Protein AF-A0ABD2TUB2-F1 (afdb_monomer_lite)

pLDDT: mean 91.38, std 6.54, range [61.91, 98.0]

Radius of gyration: 16.31 Å; chains: 1; bounding box: 41×23×41 Å

Sequence (99 aa):
KYSGGLPLALVTLGSHLQGRSVEEWRYEFKKLRAIPHCDIQKILKISFDGLDCDTQSVFLDIACAFHGFFEDEVIKTLNACGFYSESAISTLVQRNLLQ

Foldseek 3Di:
DLCLPPVVLVVVVCVVCPPHDPVVVVVVVVVCVVPPDPVVVVVVVVLLVPDDPLLNVLLCCCVPPVPPHDLVVSCVVVVVVVGPNVVSVVSCVVSVVDD

Organism: NCBI:txid62892

InterPro domains:
  IPR027417 P-loop containing nucleoside triphosphate hydrolase [SSF52540] (1-62)
  IPR042197 Apoptotic protease-activating factors, helical domain [G3DSA:1.10.8.430] (1-52)
  IPR044974 Disease resistance protein, plants [PTHR11017] (1-98)
  IPR058192 Disease resistance protein Roq1-like, winged-helix domain [PF23282] (55-98)

Secondary structure (DSSP, 8-state):
-TTTT-HHHHHHHHHHHTT--HHHHHHHHHHHHHS--HHH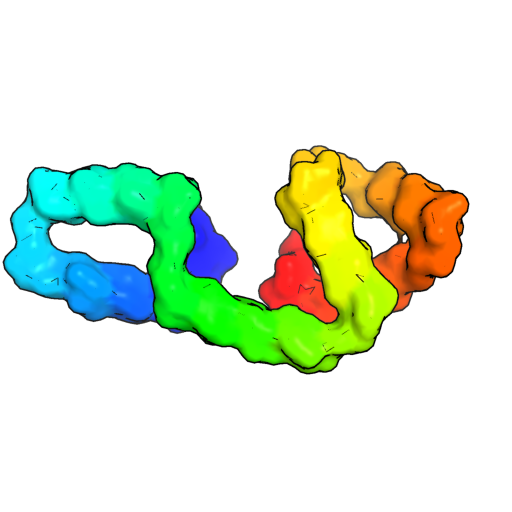HHHHHHHHHTS-HHHHHHHHHHHHT-TT--HHHHHHHHHHTT--HHHHHHHHHHTTS--

Structure (mmCIF, N/CA/C/O backbone):
data_AF-A0ABD2TUB2-F1
#
_entry.id   AF-A0ABD2TUB2-F1
#
loop_
_atom_site.group_PDB
_atom_site.id
_atom_site.type_symbol
_atom_site.label_atom_id
_atom_site.label_alt_id
_atom_site.label_comp_id
_atom_site.label_asym_id
_atom_site.label_entity_id
_atom_site.label_seq_id
_atom_site.pdbx_PDB_ins_code
_atom_site.Cartn_x
_atom_site.Cartn_y
_atom_site.Cartn_z
_atom_site.occupancy
_atom_site.B_iso_or_equiv
_atom_site.auth_seq_id
_atom_site.auth_comp_id
_atom_site.auth_asym_id
_atom_site.auth_atom_id
_atom_site.pdbx_PDB_model_num
ATOM 1 N N . LYS A 1 1 ? -10.296 12.342 6.802 1.00 61.91 1 LYS A N 1
ATOM 2 C CA . LYS A 1 1 ? -8.880 11.972 6.539 1.00 61.91 1 LYS A CA 1
ATOM 3 C C . LYS A 1 1 ? -8.629 10.472 6.682 1.00 61.91 1 LYS A C 1
ATOM 5 O O . LYS A 1 1 ? -8.182 9.903 5.709 1.00 61.91 1 LYS A O 1
ATOM 10 N N . TYR A 1 2 ? -8.942 9.822 7.814 1.00 72.81 2 TYR A N 1
ATOM 11 C CA . TYR A 1 2 ? -8.610 8.395 8.015 1.00 72.81 2 TYR A CA 1
ATOM 12 C C . TYR A 1 2 ? -9.176 7.439 6.948 1.00 72.81 2 TYR A C 1
ATOM 14 O O . TYR A 1 2 ? -8.472 6.547 6.506 1.00 72.81 2 TYR A O 1
ATOM 22 N N . SER A 1 3 ? -10.415 7.641 6.491 1.00 73.12 3 SER A N 1
ATOM 23 C CA . SER A 1 3 ? -11.023 6.784 5.466 1.00 73.12 3 SER A CA 1
ATOM 24 C C . SER A 1 3 ? -10.457 6.981 4.055 1.00 73.12 3 SER A C 1
ATOM 26 O O . SER A 1 3 ? -10.907 6.291 3.154 1.00 73.12 3 SER A O 1
ATOM 28 N N . GLY A 1 4 ? -9.538 7.928 3.819 1.00 73.19 4 GLY A N 1
ATOM 29 C CA . GLY A 1 4 ? -8.922 8.128 2.497 1.00 73.19 4 GLY A CA 1
ATOM 30 C C . GLY A 1 4 ? -9.904 8.410 1.349 1.00 73.19 4 GLY A C 1
ATOM 31 O O . GLY A 1 4 ? -9.551 8.236 0.196 1.00 73.19 4 GLY A O 1
ATOM 32 N N . GLY A 1 5 ? -11.152 8.795 1.649 1.00 76.12 5 GLY A N 1
ATOM 33 C CA . GLY A 1 5 ? -12.210 8.935 0.641 1.00 76.12 5 GLY A CA 1
ATOM 34 C C . GLY A 1 5 ? -12.926 7.631 0.267 1.00 76.12 5 GLY A C 1
ATOM 35 O O . GLY A 1 5 ? -13.844 7.678 -0.540 1.00 76.12 5 GLY A O 1
ATOM 36 N N . LEU A 1 6 ? -12.583 6.493 0.883 1.00 81.25 6 LEU A N 1
ATOM 37 C CA . LEU A 1 6 ? -13.234 5.197 0.675 1.00 81.25 6 LEU A CA 1
ATOM 38 C C . LEU A 1 6 ? -14.568 5.132 1.442 1.00 81.25 6 LEU A C 1
ATOM 40 O O . LEU A 1 6 ? -14.556 5.062 2.679 1.00 81.25 6 LEU A O 1
ATOM 44 N N . PRO A 1 7 ? -15.729 5.098 0.756 1.00 84.56 7 PRO A N 1
ATOM 45 C CA . PRO A 1 7 ? -17.030 5.073 1.428 1.00 84.56 7 PRO A CA 1
ATOM 46 C C . PRO A 1 7 ? -17.204 3.836 2.313 1.00 84.56 7 PRO A C 1
ATOM 48 O O . PRO A 1 7 ? -17.726 3.928 3.420 1.00 84.56 7 PRO A O 1
ATOM 51 N N . LEU A 1 8 ? -16.693 2.685 1.869 1.00 84.62 8 LEU A N 1
ATOM 52 C CA . LEU A 1 8 ? -16.788 1.437 2.620 1.00 84.62 8 LEU A CA 1
ATOM 53 C C . LEU A 1 8 ? -15.984 1.485 3.929 1.00 84.62 8 LEU A C 1
ATOM 55 O O . LEU A 1 8 ? -16.467 1.026 4.959 1.00 84.62 8 LEU A O 1
ATOM 59 N N . ALA A 1 9 ? -14.812 2.130 3.931 1.00 85.25 9 ALA A N 1
ATOM 60 C CA . ALA A 1 9 ? -14.051 2.358 5.159 1.00 85.25 9 ALA A CA 1
ATOM 61 C C . ALA A 1 9 ? -14.828 3.239 6.152 1.00 85.25 9 ALA A C 1
ATOM 63 O O . ALA A 1 9 ? -14.775 3.004 7.357 1.00 85.25 9 ALA A O 1
ATOM 64 N N . LEU A 1 10 ? -15.577 4.233 5.660 1.00 88.44 10 LEU A N 1
ATOM 65 C CA . LEU A 1 10 ? -16.414 5.086 6.504 1.00 88.44 10 LEU A CA 1
ATOM 66 C C . LEU A 1 10 ? -17.577 4.307 7.136 1.00 88.44 10 LEU A C 1
ATOM 68 O O . LEU A 1 10 ? -17.814 4.457 8.333 1.00 88.44 10 LEU A O 1
ATOM 72 N N . VAL A 1 11 ? -18.265 3.463 6.360 1.00 90.12 11 VAL A N 1
ATOM 73 C CA . VAL A 1 11 ? -19.370 2.626 6.861 1.00 90.12 11 VAL A CA 1
ATOM 74 C C . VAL A 1 11 ? -18.875 1.669 7.944 1.00 90.12 11 VAL A C 1
ATOM 76 O O . VAL A 1 11 ? -19.445 1.646 9.032 1.00 90.12 11 VAL A O 1
ATOM 79 N N . THR A 1 12 ? -17.771 0.954 7.700 1.00 88.88 12 THR A N 1
ATOM 80 C CA . THR A 1 12 ? -17.196 0.014 8.676 1.00 88.88 12 THR A CA 1
ATOM 81 C C . THR A 1 12 ? -16.836 0.704 9.995 1.00 88.88 12 THR A C 1
ATOM 83 O O . THR A 1 12 ? -17.128 0.181 11.069 1.00 88.88 12 THR A O 1
ATOM 86 N N . LEU A 1 13 ? -16.257 1.910 9.940 1.00 88.88 13 LEU A N 1
ATOM 87 C CA . LEU A 1 13 ? -15.957 2.692 11.146 1.00 88.88 13 LEU A CA 1
ATOM 88 C C . LEU A 1 13 ? -17.217 3.184 11.857 1.00 88.88 13 LEU A C 1
ATOM 90 O O . LEU A 1 13 ? -17.266 3.154 13.084 1.00 88.88 13 LEU A O 1
ATOM 94 N N . GLY A 1 14 ? -18.223 3.630 11.101 1.00 89.75 14 GLY A N 1
ATOM 95 C CA . GLY A 1 14 ? -19.505 4.061 11.652 1.00 89.75 14 GLY A CA 1
ATOM 96 C C . GLY A 1 14 ? -20.182 2.944 12.443 1.00 89.75 14 GLY A C 1
ATOM 97 O O . GLY A 1 14 ? -20.612 3.171 13.571 1.00 89.75 14 GLY A O 1
ATOM 98 N N . SER A 1 15 ? -20.194 1.727 11.895 1.00 91.12 15 SER A N 1
ATOM 99 C CA . SER A 1 15 ? -20.706 0.539 12.585 1.00 91.12 15 SER A CA 1
ATOM 100 C C . SER A 1 15 ? -19.879 0.174 13.823 1.00 91.12 15 SER A C 1
ATOM 102 O O . SER A 1 15 ? -20.455 -0.080 14.875 1.00 91.12 15 SER A O 1
ATOM 104 N N . HIS A 1 16 ? -18.541 0.202 13.744 1.00 89.06 16 HIS A N 1
ATOM 105 C CA . HIS A 1 16 ? -17.654 -0.123 14.880 1.00 89.06 16 HIS A CA 1
ATOM 106 C C . HIS A 1 16 ? -17.817 0.830 16.078 1.00 89.06 16 HIS A C 1
ATOM 108 O O . HIS A 1 16 ? -17.642 0.441 17.239 1.00 89.06 16 HIS A O 1
ATOM 114 N N . LEU A 1 17 ? -18.142 2.093 15.799 1.00 90.62 17 LEU A N 1
ATOM 115 C CA . LEU A 1 17 ? -18.259 3.156 16.798 1.00 90.62 17 LEU A CA 1
ATOM 116 C C . LEU A 1 17 ? -19.703 3.417 17.261 1.00 90.62 17 LEU A C 1
ATOM 118 O O . LEU A 1 17 ? -19.924 4.241 18.154 1.00 90.62 17 LEU A O 1
ATOM 122 N N . GLN A 1 18 ? -20.691 2.732 16.681 1.00 93.75 18 GLN A N 1
ATOM 123 C CA . GLN A 1 18 ? -22.101 2.939 16.999 1.00 93.75 18 GLN A CA 1
ATOM 124 C C . GLN A 1 18 ? -22.393 2.658 18.482 1.00 93.75 18 GLN A C 1
ATOM 126 O O . GLN A 1 18 ? -21.961 1.653 19.039 1.00 93.75 18 GLN A O 1
ATOM 131 N N . GLY A 1 19 ? -23.141 3.560 19.128 1.00 94.06 19 GLY A N 1
ATOM 132 C CA . GLY A 1 19 ? -23.568 3.414 20.526 1.00 94.06 19 GLY A CA 1
ATOM 133 C C . GLY A 1 19 ? -22.506 3.750 21.580 1.00 94.06 19 GLY A C 1
ATOM 134 O O . GLY A 1 19 ? -22.809 3.691 22.767 1.00 94.06 19 GLY A O 1
ATOM 135 N N . ARG A 1 20 ? -21.289 4.129 21.170 1.00 93.81 20 ARG A N 1
ATOM 136 C CA . ARG A 1 20 ? -20.206 4.542 22.076 1.00 93.81 20 ARG A CA 1
ATOM 137 C C . ARG A 1 20 ? -20.257 6.041 22.392 1.00 93.81 20 ARG A C 1
ATOM 139 O O . ARG A 1 20 ? -20.703 6.840 21.569 1.00 93.81 20 ARG A O 1
ATOM 146 N N . SER A 1 21 ? -19.742 6.421 23.558 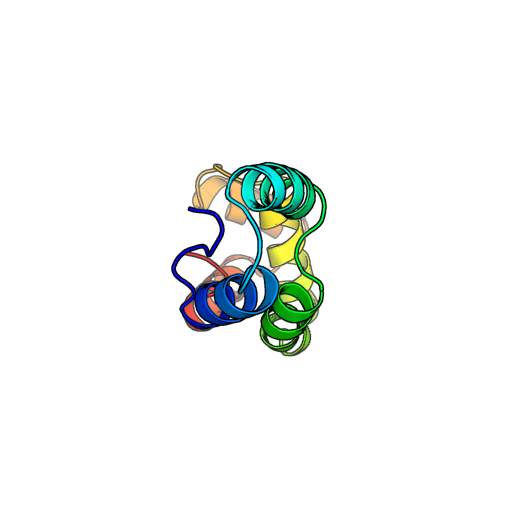1.00 96.31 21 SER A N 1
ATOM 147 C CA . SER A 1 21 ? -19.569 7.813 23.998 1.00 96.31 21 SER A CA 1
ATOM 148 C C . SER A 1 21 ? -18.475 8.557 23.219 1.00 96.31 21 SER A C 1
ATOM 150 O O . SER A 1 21 ? -17.596 7.956 22.600 1.00 96.31 21 SER A O 1
ATOM 152 N N . VAL A 1 22 ? -18.483 9.892 23.281 1.00 94.69 22 VAL A N 1
ATOM 153 C CA . VAL A 1 22 ? -17.478 10.740 22.609 1.00 94.69 22 VAL A CA 1
ATOM 154 C C . VAL A 1 22 ? -16.062 10.456 23.124 1.00 94.69 22 VAL A C 1
ATOM 156 O O . VAL A 1 22 ? -15.094 10.473 22.358 1.00 94.69 22 VAL A O 1
ATOM 159 N N . GLU A 1 23 ? -15.924 10.165 24.414 1.00 96.12 23 GLU A N 1
ATOM 160 C CA . GLU A 1 23 ? -14.669 9.776 25.047 1.00 96.12 23 GLU A CA 1
ATOM 161 C C . GLU A 1 23 ? -14.153 8.456 24.461 1.00 96.12 23 GLU A C 1
ATOM 163 O O . GLU A 1 23 ? -13.009 8.392 24.007 1.00 96.12 23 GLU A O 1
ATOM 168 N N . GLU A 1 24 ? -15.005 7.433 24.372 1.00 95.38 24 GLU A N 1
ATOM 169 C CA . GLU A 1 24 ? -14.668 6.138 23.764 1.00 95.38 24 GLU A CA 1
ATOM 170 C C . GLU A 1 24 ? -14.271 6.271 22.294 1.00 95.38 24 GLU A C 1
ATOM 172 O O . GLU A 1 24 ? -13.289 5.661 21.866 1.00 95.38 24 GLU A O 1
ATOM 177 N N . TRP A 1 25 ? -14.954 7.132 21.534 1.00 93.94 25 TRP A N 1
ATOM 178 C CA . TRP A 1 25 ? -14.574 7.438 20.153 1.00 93.94 25 TRP A CA 1
ATOM 179 C C . TRP A 1 25 ? -13.142 7.962 20.058 1.00 93.94 25 TRP A C 1
ATOM 181 O O . TRP A 1 25 ? -12.396 7.560 19.165 1.00 93.94 25 TRP A O 1
ATOM 191 N N . ARG A 1 26 ? -12.717 8.838 20.978 1.00 92.00 26 ARG A N 1
ATOM 192 C CA . ARG A 1 26 ? -11.344 9.370 20.982 1.00 92.00 26 ARG A CA 1
ATOM 193 C C . ARG A 1 26 ? -10.309 8.277 21.245 1.00 92.00 26 ARG A C 1
ATOM 195 O O . ARG A 1 26 ? -9.250 8.300 20.613 1.00 92.00 26 ARG A O 1
ATOM 202 N N . TYR A 1 27 ? -10.586 7.340 22.151 1.00 92.75 27 TYR A N 1
ATOM 203 C CA . TYR A 1 27 ? -9.678 6.224 22.439 1.00 92.75 27 TYR A CA 1
ATOM 204 C C . TYR A 1 27 ? -9.596 5.241 21.266 1.00 92.75 27 TYR A C 1
ATOM 206 O O . TYR A 1 27 ? -8.493 4.910 20.823 1.00 92.75 27 TYR A O 1
ATOM 214 N N . GLU A 1 28 ? -10.739 4.848 20.701 1.00 91.88 28 GLU A N 1
ATOM 215 C CA . GLU A 1 28 ? -10.794 3.975 19.523 1.00 91.88 28 GLU A CA 1
ATOM 216 C C . GLU A 1 28 ? -10.102 4.615 18.320 1.00 91.88 28 GLU A C 1
ATOM 218 O O . GLU A 1 28 ? -9.310 3.971 17.639 1.00 91.88 28 GLU A O 1
ATOM 223 N N . PHE A 1 29 ? -10.307 5.911 18.085 1.00 89.12 29 PHE A N 1
ATOM 224 C CA . PHE A 1 29 ? -9.671 6.598 16.967 1.00 89.12 29 PHE A CA 1
ATOM 225 C C . PHE A 1 29 ? -8.145 6.696 17.118 1.00 89.12 29 PHE A C 1
ATOM 227 O O . PHE A 1 29 ? -7.419 6.576 16.129 1.00 89.12 29 PHE A O 1
ATOM 234 N N . LYS A 1 30 ? -7.627 6.865 18.345 1.00 90.62 30 LYS A N 1
ATOM 235 C CA . LYS A 1 30 ? -6.179 6.773 18.613 1.00 90.62 30 LYS A CA 1
ATOM 236 C C . LYS A 1 30 ? -5.642 5.380 18.289 1.00 90.62 30 LYS A C 1
ATOM 238 O O . LYS A 1 30 ? -4.600 5.279 17.647 1.00 90.62 30 LYS A O 1
ATOM 243 N N . LYS A 1 31 ? -6.366 4.327 18.680 1.00 90.75 31 LYS A N 1
ATOM 244 C CA . LYS A 1 31 ? -6.006 2.941 18.357 1.00 90.75 31 LYS A CA 1
ATOM 245 C C . LYS A 1 31 ? -6.015 2.701 16.849 1.00 90.75 31 LYS A C 1
ATOM 247 O O . LYS A 1 31 ? -5.031 2.198 16.328 1.00 90.75 31 LYS A O 1
ATOM 252 N N . LEU A 1 32 ? -7.062 3.136 16.149 1.00 88.94 32 LEU A N 1
ATOM 253 C CA . LEU A 1 32 ? -7.221 2.977 14.700 1.00 88.94 32 LEU A CA 1
ATOM 254 C C . LEU A 1 32 ? -6.097 3.630 13.890 1.00 88.94 32 LEU A C 1
ATOM 256 O O . LEU A 1 32 ? -5.713 3.110 12.844 1.00 88.94 32 LEU A O 1
ATOM 260 N N . ARG A 1 33 ? -5.559 4.761 14.364 1.00 84.44 33 ARG A N 1
ATOM 261 C CA . ARG A 1 33 ? -4.398 5.419 13.743 1.00 84.44 33 ARG A CA 1
ATOM 262 C C . ARG A 1 33 ? -3.113 4.601 13.845 1.00 84.44 33 ARG A C 1
ATOM 264 O O . ARG A 1 33 ? -2.290 4.702 12.946 1.00 84.44 33 ARG A O 1
ATOM 271 N N . ALA A 1 34 ? -2.935 3.848 14.926 1.00 87.00 34 ALA A N 1
ATOM 272 C CA . ALA A 1 34 ? -1.762 3.000 15.122 1.00 87.00 34 ALA A CA 1
ATOM 273 C C . ALA A 1 34 ? -1.950 1.605 14.507 1.00 87.00 34 ALA A C 1
ATOM 275 O O . ALA A 1 34 ? -1.017 1.036 13.955 1.00 87.00 34 ALA A O 1
ATOM 276 N N . ILE A 1 35 ? -3.160 1.056 14.612 1.00 86.69 35 ILE A N 1
ATOM 277 C CA . ILE A 1 35 ? -3.519 -0.295 14.192 1.00 86.69 35 ILE A CA 1
ATOM 278 C C . ILE A 1 35 ? -4.785 -0.184 13.346 1.00 86.69 35 ILE A C 1
ATOM 280 O O . ILE A 1 35 ? -5.870 0.026 13.902 1.00 86.69 35 ILE A O 1
ATOM 284 N N . PRO A 1 36 ? -4.677 -0.305 12.013 1.00 82.69 36 PRO A N 1
ATOM 285 C CA . PRO A 1 36 ? -5.839 -0.172 11.157 1.00 82.69 36 PRO A CA 1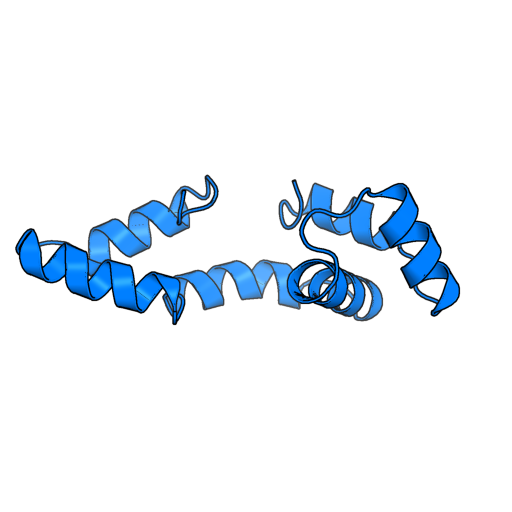
ATOM 286 C C . PRO A 1 36 ? -6.895 -1.247 11.432 1.00 82.69 36 PRO A C 1
ATOM 288 O O . PRO A 1 36 ? -6.573 -2.375 11.806 1.00 82.69 36 PRO A O 1
ATOM 291 N N . HIS A 1 37 ? -8.171 -0.900 11.249 1.00 87.56 37 HIS A N 1
ATOM 292 C CA . HIS A 1 37 ? -9.274 -1.835 11.483 1.00 87.56 37 HIS A CA 1
ATOM 293 C C . HIS A 1 37 ? -9.134 -3.072 10.586 1.00 87.56 37 HIS A C 1
ATOM 295 O O . HIS A 1 37 ? -9.000 -2.938 9.368 1.00 87.56 37 HIS A O 1
ATOM 301 N N . CYS A 1 38 ? -9.221 -4.271 11.166 1.00 87.81 38 CYS A N 1
ATOM 302 C CA . CYS A 1 38 ? -8.947 -5.517 10.449 1.00 87.81 38 CYS A CA 1
ATOM 303 C C . CYS A 1 38 ? -9.864 -5.713 9.236 1.00 87.81 38 CYS A C 1
ATOM 305 O O . CYS A 1 38 ? -9.389 -6.114 8.181 1.00 87.81 38 CYS A O 1
ATOM 307 N N . A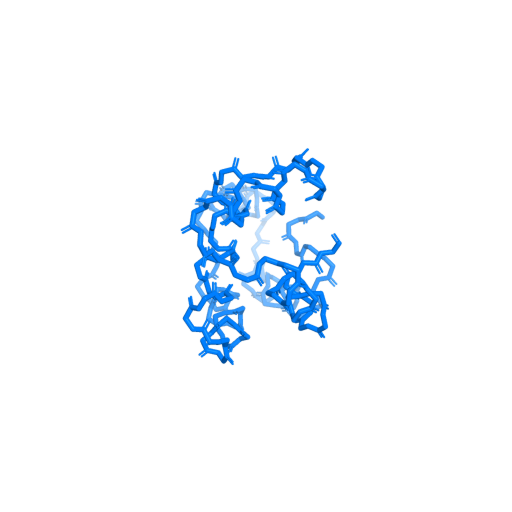SP A 1 39 ? -11.150 -5.374 9.336 1.00 87.06 39 ASP A N 1
ATOM 308 C CA . ASP A 1 39 ? -12.063 -5.529 8.198 1.00 87.06 39 ASP A CA 1
ATOM 309 C C . ASP A 1 39 ? -11.784 -4.524 7.078 1.00 87.06 39 ASP A C 1
ATOM 311 O O . ASP A 1 39 ? -11.902 -4.869 5.907 1.00 87.06 39 ASP A O 1
ATOM 315 N N . ILE A 1 40 ? -11.313 -3.318 7.413 1.00 85.06 40 ILE A N 1
ATOM 316 C CA . ILE A 1 40 ? -10.880 -2.340 6.406 1.00 85.06 40 ILE A CA 1
ATOM 317 C C . ILE A 1 40 ? -9.612 -2.847 5.717 1.00 85.06 40 ILE A C 1
ATOM 319 O O . ILE A 1 40 ? -9.528 -2.807 4.493 1.00 85.06 40 ILE A O 1
ATOM 323 N N . GLN A 1 41 ? -8.659 -3.392 6.481 1.00 86.44 41 GLN A N 1
ATOM 324 C CA . GLN A 1 41 ? -7.469 -4.019 5.907 1.00 86.44 41 GLN A CA 1
ATOM 325 C C . GLN A 1 41 ? -7.816 -5.208 5.014 1.00 86.44 41 GLN A C 1
ATOM 327 O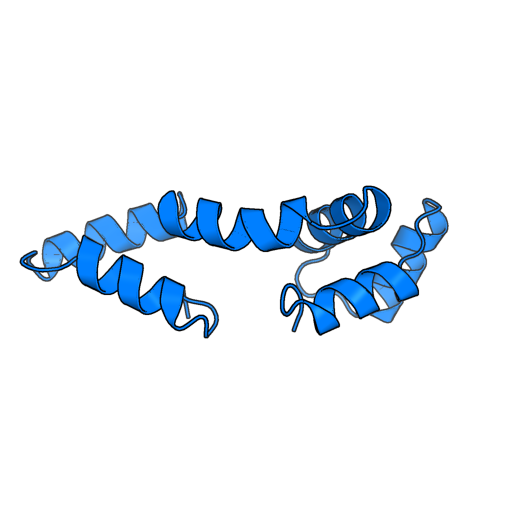 O . GLN A 1 41 ? -7.262 -5.307 3.928 1.00 86.44 41 GLN A O 1
ATOM 332 N N . LYS A 1 42 ? -8.739 -6.087 5.423 1.00 88.38 42 LYS A N 1
ATOM 333 C CA . LYS A 1 42 ? -9.183 -7.227 4.603 1.00 88.38 42 LYS A CA 1
ATOM 334 C C . LYS A 1 42 ? -9.771 -6.765 3.274 1.00 88.38 42 LYS A C 1
ATOM 336 O O . LYS A 1 42 ? -9.443 -7.333 2.243 1.00 88.38 42 LYS A O 1
ATOM 341 N N . ILE A 1 43 ? -10.609 -5.729 3.299 1.00 84.12 43 ILE A N 1
ATOM 342 C CA . ILE A 1 43 ? -11.213 -5.163 2.090 1.00 84.12 43 ILE A CA 1
ATOM 343 C C . ILE A 1 43 ? -10.134 -4.621 1.148 1.00 84.12 43 ILE A C 1
ATOM 345 O O . ILE A 1 43 ? -10.131 -4.960 -0.030 1.00 84.12 43 ILE A O 1
ATOM 349 N N . LEU A 1 44 ? -9.194 -3.820 1.660 1.00 84.50 44 LEU A N 1
ATOM 350 C CA . LEU A 1 44 ? -8.094 -3.277 0.853 1.00 84.50 44 LEU A CA 1
ATOM 351 C C . LEU A 1 44 ? -7.168 -4.379 0.328 1.00 84.50 44 LEU A C 1
ATOM 353 O O . LEU A 1 44 ? -6.691 -4.311 -0.804 1.00 84.50 44 LEU A O 1
ATOM 357 N N . LYS A 1 45 ? -6.958 -5.423 1.134 1.00 90.75 45 LYS A N 1
ATOM 358 C CA . LYS A 1 45 ? -6.129 -6.567 0.780 1.00 90.75 45 LYS A CA 1
ATOM 359 C C . LYS A 1 45 ? -6.668 -7.325 -0.433 1.00 90.75 45 LYS A C 1
ATOM 361 O O . LYS A 1 45 ? -5.862 -7.794 -1.217 1.00 90.75 45 LYS A O 1
ATOM 366 N N . ILE A 1 46 ? -7.983 -7.376 -0.660 1.00 90.44 46 ILE A N 1
ATOM 367 C CA . ILE A 1 46 ? -8.547 -8.013 -1.867 1.00 90.44 46 ILE A CA 1
ATOM 368 C C . ILE A 1 46 ? -8.011 -7.350 -3.145 1.00 90.44 46 ILE A C 1
ATOM 370 O O . ILE A 1 46 ? -7.618 -8.041 -4.083 1.00 90.44 46 ILE A O 1
ATOM 374 N N . SER A 1 47 ? -7.957 -6.015 -3.180 1.00 89.31 47 SER A N 1
ATOM 375 C CA . SER A 1 47 ? -7.426 -5.279 -4.334 1.00 89.31 47 SER A CA 1
ATOM 376 C C . SER A 1 47 ? -5.925 -5.509 -4.528 1.00 89.31 47 SER A C 1
ATOM 378 O O . SER A 1 47 ? -5.470 -5.606 -5.670 1.00 89.31 47 SER A O 1
ATOM 380 N N . PHE A 1 48 ? -5.178 -5.613 -3.423 1.00 94.06 48 PHE A N 1
ATOM 381 C CA . PHE A 1 48 ? -3.738 -5.878 -3.412 1.00 94.06 48 PHE A CA 1
ATOM 382 C C . PHE A 1 48 ? -3.398 -7.318 -3.829 1.00 94.06 48 PHE A C 1
ATOM 384 O O . PHE A 1 48 ? -2.541 -7.529 -4.681 1.00 94.06 48 PHE A O 1
ATOM 391 N N . ASP A 1 49 ? -4.099 -8.313 -3.287 1.00 95.62 49 ASP A N 1
ATOM 392 C CA . ASP A 1 49 ? -3.877 -9.735 -3.576 1.00 95.62 49 ASP A CA 1
ATOM 393 C C . ASP A 1 49 ? -4.165 -10.072 -5.050 1.00 95.62 49 ASP A C 1
ATOM 395 O O . ASP A 1 49 ? -3.654 -11.057 -5.572 1.00 95.62 49 ASP A O 1
ATOM 399 N N . GLY A 1 50 ? -4.958 -9.250 -5.746 1.00 94.94 50 GLY A N 1
ATOM 400 C CA . GLY A 1 50 ? -5.199 -9.399 -7.181 1.00 94.94 50 GLY A CA 1
ATOM 401 C C . GLY A 1 50 ? -4.108 -8.814 -8.087 1.00 94.94 50 GLY A C 1
ATOM 402 O O . GLY A 1 50 ? -4.309 -8.802 -9.305 1.00 94.94 50 GLY A O 1
ATOM 403 N N . LEU A 1 51 ? -3.065 -8.187 -7.539 1.00 96.94 51 LEU A N 1
ATOM 404 C CA . LEU A 1 51 ? -1.932 -7.634 -8.292 1.00 96.94 51 LEU A CA 1
ATOM 405 C C . LEU A 1 51 ? -0.905 -8.734 -8.600 1.00 96.94 51 LEU A C 1
ATOM 407 O O . LEU A 1 51 ? -0.820 -9.726 -7.879 1.00 96.94 51 LEU A O 1
ATOM 411 N N . ASP A 1 52 ? -0.106 -8.551 -9.648 1.00 97.31 52 ASP A N 1
ATOM 412 C CA . ASP A 1 52 ? 1.071 -9.388 -9.881 1.00 97.31 52 ASP A CA 1
ATOM 413 C C . ASP A 1 52 ? 2.208 -9.042 -8.898 1.00 97.31 52 ASP A C 1
ATOM 415 O O . ASP A 1 52 ? 2.198 -7.987 -8.259 1.00 97.31 52 ASP A O 1
ATOM 419 N N . CYS A 1 53 ? 3.193 -9.936 -8.775 1.00 97.25 53 CYS A N 1
ATOM 420 C CA . CYS A 1 53 ? 4.272 -9.806 -7.794 1.00 97.25 53 CYS A CA 1
ATOM 421 C C . CYS A 1 53 ? 5.081 -8.505 -7.935 1.00 97.25 53 CYS A C 1
ATOM 423 O O . CYS A 1 53 ? 5.460 -7.932 -6.916 1.00 97.25 53 CYS A O 1
ATOM 425 N N . ASP A 1 54 ? 5.335 -8.038 -9.164 1.00 97.50 54 ASP A N 1
ATOM 426 C CA . ASP A 1 54 ? 6.102 -6.810 -9.416 1.00 97.50 54 ASP A CA 1
ATOM 427 C C . ASP A 1 54 ? 5.320 -5.601 -8.890 1.00 97.50 54 ASP A C 1
ATOM 429 O O . ASP A 1 54 ? 5.803 -4.845 -8.045 1.00 97.50 54 ASP A O 1
ATOM 433 N N . THR A 1 55 ? 4.045 -5.503 -9.278 1.00 97.94 55 THR A N 1
ATOM 434 C CA . THR A 1 55 ? 3.159 -4.420 -8.840 1.00 97.94 55 THR A CA 1
ATOM 435 C C . THR A 1 55 ? 2.908 -4.435 -7.325 1.00 97.94 55 THR A C 1
ATOM 437 O O . THR A 1 55 ? 2.799 -3.372 -6.707 1.00 97.94 55 THR A O 1
ATOM 440 N N . GLN A 1 56 ? 2.842 -5.615 -6.694 1.00 98.00 56 GLN A N 1
ATOM 441 C CA . GLN A 1 56 ? 2.748 -5.736 -5.232 1.00 98.00 56 GLN A CA 1
ATOM 442 C C . GLN A 1 56 ? 3.979 -5.160 -4.531 1.00 98.00 56 GLN A C 1
ATOM 444 O O . GLN A 1 56 ? 3.829 -4.397 -3.575 1.00 98.00 56 GLN A O 1
ATOM 449 N N . SER A 1 57 ? 5.180 -5.499 -5.003 1.00 97.69 57 SER A N 1
ATOM 450 C CA . SER A 1 57 ? 6.431 -4.965 -4.460 1.00 97.69 57 SER A CA 1
ATOM 451 C C . SER A 1 57 ? 6.512 -3.451 -4.625 1.00 97.69 57 SER A C 1
ATOM 453 O O . SER A 1 57 ? 6.724 -2.751 -3.636 1.00 97.69 57 SER A O 1
ATOM 455 N N . VAL A 1 58 ? 6.218 -2.937 -5.824 1.00 97.69 58 VAL A N 1
ATOM 456 C CA . VAL A 1 58 ? 6.191 -1.491 -6.096 1.00 97.69 58 VAL A CA 1
ATOM 457 C C . VAL A 1 58 ? 5.220 -0.764 -5.163 1.00 97.69 58 VAL A C 1
ATOM 459 O O . VAL A 1 58 ? 5.571 0.263 -4.584 1.00 97.69 58 VAL A O 1
ATOM 462 N N . PHE A 1 59 ? 4.013 -1.298 -4.952 1.00 96.62 59 PHE A N 1
ATOM 463 C CA . PHE A 1 59 ? 3.051 -0.695 -4.025 1.00 96.62 59 PHE A CA 1
ATOM 464 C C . PHE A 1 59 ? 3.590 -0.607 -2.593 1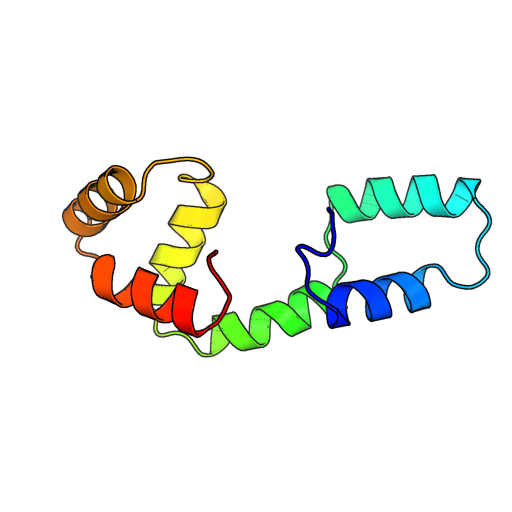.00 96.62 59 PHE A C 1
ATOM 466 O O . PHE A 1 59 ? 3.422 0.420 -1.931 1.00 96.62 59 PHE A O 1
ATOM 473 N N . LEU A 1 60 ? 4.233 -1.673 -2.109 1.00 96.06 60 LEU A N 1
ATOM 474 C CA . LEU A 1 60 ? 4.808 -1.708 -0.766 1.00 96.06 60 LEU A CA 1
ATOM 475 C C . LEU A 1 60 ? 5.971 -0.725 -0.626 1.00 96.06 60 LEU A C 1
ATOM 477 O O . LEU A 1 60 ? 6.009 0.013 0.357 1.00 96.06 60 LEU A O 1
ATOM 481 N N . ASP A 1 61 ? 6.867 -0.651 -1.610 1.00 96.75 61 ASP A N 1
ATOM 482 C CA . ASP A 1 61 ? 7.975 0.307 -1.595 1.00 96.75 61 ASP A CA 1
ATOM 483 C C . ASP A 1 61 ? 7.460 1.751 -1.597 1.00 96.75 61 ASP A C 1
ATOM 485 O O . ASP A 1 61 ? 7.921 2.581 -0.807 1.00 96.75 61 ASP A O 1
ATOM 489 N N . ILE A 1 62 ? 6.435 2.049 -2.402 1.00 95.56 62 ILE A N 1
ATOM 490 C CA . ILE A 1 62 ? 5.790 3.366 -2.400 1.00 95.56 62 ILE A CA 1
ATOM 491 C C . ILE A 1 62 ? 5.187 3.685 -1.028 1.00 95.56 62 ILE A C 1
ATOM 493 O O . ILE A 1 62 ? 5.423 4.764 -0.480 1.00 95.56 62 ILE A O 1
ATOM 497 N N . ALA A 1 63 ? 4.428 2.751 -0.452 1.00 92.62 63 ALA A N 1
ATOM 498 C CA . ALA A 1 63 ? 3.742 2.959 0.818 1.00 92.62 63 ALA A CA 1
ATOM 499 C C . ALA A 1 63 ? 4.707 3.080 2.011 1.00 92.62 63 ALA A C 1
ATOM 501 O O . ALA A 1 63 ? 4.433 3.836 2.946 1.00 92.62 63 ALA A O 1
ATOM 502 N N . CYS A 1 64 ? 5.818 2.338 1.997 1.00 93.81 64 CYS A N 1
ATOM 503 C CA . CYS A 1 64 ? 6.753 2.252 3.117 1.00 93.81 64 CYS A CA 1
ATOM 504 C C . CYS A 1 64 ? 7.920 3.241 3.028 1.00 93.81 64 CYS A C 1
ATOM 506 O O . CYS A 1 64 ? 8.351 3.739 4.068 1.00 93.81 64 CYS A O 1
ATOM 508 N N . ALA A 1 65 ? 8.440 3.511 1.829 1.00 94.31 65 ALA A N 1
ATOM 509 C CA . ALA A 1 65 ? 9.687 4.255 1.643 1.00 94.31 65 ALA A CA 1
ATOM 510 C C . ALA A 1 65 ? 9.512 5.554 0.846 1.00 94.31 65 ALA A C 1
ATOM 512 O O . ALA A 1 65 ? 10.189 6.535 1.150 1.00 94.31 65 ALA A O 1
ATOM 513 N N . PHE A 1 66 ? 8.592 5.592 -0.121 1.00 94.19 66 PHE A N 1
ATOM 514 C CA . PHE A 1 66 ? 8.450 6.735 -1.033 1.00 94.19 66 PHE A CA 1
ATOM 515 C C . PHE A 1 66 ? 7.193 7.584 -0.807 1.00 94.19 66 PHE A C 1
ATOM 517 O O . PHE A 1 66 ? 6.767 8.334 -1.687 1.00 94.19 66 PHE A O 1
ATOM 524 N N . HIS A 1 67 ? 6.599 7.531 0.386 1.00 89.69 67 HIS A N 1
ATOM 525 C CA . HIS A 1 67 ? 5.453 8.380 0.697 1.00 89.69 67 HIS A CA 1
ATOM 526 C C . HIS A 1 67 ? 5.824 9.873 0.614 1.00 89.69 67 HIS A C 1
ATOM 528 O O . HIS A 1 67 ? 6.632 10.366 1.401 1.00 89.69 67 HIS A O 1
ATOM 534 N N . GLY A 1 68 ? 5.197 10.598 -0.320 1.00 89.06 68 GLY A N 1
ATOM 535 C CA . GLY A 1 68 ? 5.410 12.035 -0.532 1.00 89.06 68 GLY A CA 1
ATOM 536 C C . GLY A 1 68 ? 6.540 12.398 -1.503 1.00 89.06 68 GLY A C 1
ATOM 537 O O . GLY A 1 68 ? 6.823 13.584 -1.655 1.00 89.06 68 GLY A O 1
ATOM 538 N N . PHE A 1 69 ? 7.170 11.416 -2.150 1.00 94.12 69 PHE A N 1
ATOM 539 C CA . PHE A 1 69 ? 8.164 11.646 -3.202 1.00 94.12 69 PHE A CA 1
ATOM 540 C C . PHE A 1 69 ? 7.502 11.936 -4.553 1.00 94.12 69 PHE A C 1
ATOM 542 O O . PHE A 1 69 ? 6.340 11.590 -4.775 1.00 94.12 69 PHE A O 1
ATOM 549 N N . PHE A 1 70 ? 8.251 12.567 -5.461 1.00 95.00 70 PHE A N 1
ATOM 550 C CA . PHE A 1 70 ? 7.788 12.807 -6.826 1.00 95.00 70 PHE A CA 1
ATOM 551 C C . PHE A 1 70 ? 7.814 11.519 -7.650 1.00 95.00 70 PHE A C 1
ATOM 553 O O . PHE A 1 70 ? 8.750 10.728 -7.548 1.00 95.00 70 PHE A O 1
ATOM 560 N N . GLU A 1 71 ? 6.810 11.340 -8.508 1.00 93.81 71 GLU A N 1
ATOM 561 C CA . GLU A 1 71 ? 6.638 10.139 -9.335 1.00 93.81 71 GLU A CA 1
ATOM 562 C C . GLU A 1 71 ? 7.897 9.795 -10.149 1.00 93.81 71 GLU A C 1
ATOM 564 O O . GLU A 1 71 ? 8.362 8.658 -10.099 1.00 93.81 71 GLU A O 1
ATOM 569 N N . ASP A 1 72 ? 8.520 10.784 -10.798 1.00 96.44 72 ASP A N 1
ATOM 570 C CA . ASP A 1 72 ? 9.740 10.586 -11.594 1.00 96.44 72 ASP A CA 1
ATOM 571 C C . ASP A 1 72 ? 10.918 10.039 -10.764 1.00 96.44 72 ASP A C 1
ATOM 573 O O . ASP A 1 72 ? 11.712 9.227 -11.250 1.00 96.44 72 ASP A O 1
ATOM 577 N N . GLU A 1 73 ? 11.048 10.463 -9.501 1.00 95.75 73 GLU A N 1
ATOM 578 C CA . GLU A 1 73 ? 12.101 9.982 -8.596 1.00 95.75 73 GLU A CA 1
ATOM 579 C C . GLU A 1 73 ? 11.853 8.531 -8.181 1.00 95.75 73 GLU A C 1
ATOM 581 O O . GLU A 1 73 ? 12.787 7.721 -8.144 1.00 95.75 73 GLU A O 1
ATOM 586 N N . VAL A 1 74 ? 10.590 8.197 -7.909 1.00 96.56 74 VAL A N 1
ATOM 587 C CA . VAL A 1 74 ? 10.154 6.843 -7.554 1.00 96.56 74 VAL A CA 1
ATOM 588 C C . VAL A 1 74 ? 10.377 5.890 -8.722 1.00 96.56 74 VAL A C 1
ATOM 590 O O . VAL A 1 74 ? 11.056 4.878 -8.550 1.00 96.56 74 VAL A O 1
ATOM 593 N N . ILE A 1 75 ? 9.888 6.243 -9.916 1.00 97.56 75 ILE A N 1
ATOM 594 C CA . ILE A 1 75 ? 10.041 5.444 -11.139 1.00 97.56 75 ILE A CA 1
ATOM 595 C C . ILE A 1 75 ? 11.516 5.173 -11.409 1.00 97.56 75 ILE A C 1
ATOM 597 O O . ILE A 1 75 ? 11.920 4.025 -11.577 1.00 97.56 75 ILE A O 1
ATOM 601 N N . LYS A 1 76 ? 12.350 6.219 -11.401 1.00 97.81 76 LYS A N 1
ATOM 602 C CA . LYS A 1 76 ? 13.782 6.076 -11.674 1.00 97.81 76 LYS A CA 1
ATOM 603 C C . LYS A 1 76 ? 14.467 5.145 -10.675 1.00 97.81 76 LYS A C 1
ATOM 605 O O . LYS A 1 76 ? 15.312 4.343 -11.072 1.00 97.81 76 LYS A O 1
ATOM 610 N N . THR A 1 77 ? 14.127 5.262 -9.393 1.00 97.62 77 THR A N 1
ATOM 611 C CA . THR A 1 77 ? 14.746 4.463 -8.329 1.00 97.62 77 THR A CA 1
ATOM 612 C C . THR A 1 77 ? 14.327 2.999 -8.418 1.00 97.62 77 THR A C 1
ATOM 614 O O . THR A 1 77 ? 15.184 2.119 -8.408 1.00 97.62 77 THR A O 1
ATOM 617 N N . LEU A 1 78 ? 13.032 2.730 -8.574 1.00 97.50 78 LEU A N 1
ATOM 618 C CA . LEU A 1 78 ? 12.504 1.369 -8.655 1.00 97.50 78 LEU A CA 1
ATOM 619 C C . LEU A 1 78 ? 12.906 0.671 -9.966 1.00 97.50 78 LEU A C 1
ATOM 621 O O . LEU A 1 78 ? 13.293 -0.498 -9.945 1.00 97.50 78 LEU A O 1
ATOM 625 N N . ASN A 1 79 ? 12.962 1.389 -11.090 1.00 97.69 79 ASN A N 1
ATOM 626 C CA . ASN A 1 79 ? 13.476 0.832 -12.346 1.00 97.69 79 ASN A CA 1
ATOM 627 C C . ASN A 1 79 ? 14.967 0.482 -12.260 1.00 97.69 79 ASN A C 1
ATOM 629 O O . ASN A 1 79 ? 15.400 -0.516 -12.835 1.00 97.69 79 ASN A O 1
ATOM 633 N N . ALA A 1 80 ? 15.764 1.246 -11.503 1.00 97.75 80 ALA A N 1
ATOM 634 C CA . ALA A 1 80 ? 17.158 0.885 -11.234 1.00 97.75 80 ALA A CA 1
ATOM 635 C C . ALA A 1 80 ? 17.288 -0.411 -10.406 1.00 97.75 80 ALA A C 1
ATOM 637 O O . ALA A 1 80 ? 18.324 -1.074 -10.473 1.00 97.75 80 ALA A O 1
ATOM 638 N N . CYS A 1 81 ? 16.240 -0.797 -9.671 1.00 95.88 81 CYS A N 1
ATOM 639 C CA . CYS A 1 81 ? 16.127 -2.078 -8.971 1.00 95.88 81 CYS A CA 1
ATOM 640 C C . CYS A 1 81 ? 15.547 -3.211 -9.841 1.00 95.88 81 CYS A C 1
ATOM 642 O O . CYS A 1 81 ? 15.467 -4.344 -9.372 1.00 95.88 81 CYS A O 1
ATOM 644 N N . GLY A 1 82 ? 15.190 -2.935 -11.101 1.00 96.75 82 GLY A N 1
ATOM 645 C CA . GLY A 1 82 ? 14.679 -3.924 -12.052 1.00 96.75 82 GLY A CA 1
ATOM 646 C C . GLY A 1 82 ? 13.159 -4.101 -12.064 1.00 96.75 82 GLY A C 1
ATOM 647 O O . GLY A 1 82 ? 12.689 -5.039 -12.706 1.00 96.75 82 GLY A O 1
ATOM 648 N N . PHE A 1 83 ? 12.406 -3.229 -11.388 1.00 97.62 83 PHE A N 1
ATOM 649 C CA . PHE A 1 83 ? 10.940 -3.213 -11.452 1.00 97.62 83 PHE A CA 1
ATOM 650 C C . PHE A 1 83 ? 10.435 -2.577 -12.753 1.00 97.62 83 PHE A C 1
ATOM 652 O O . PHE A 1 83 ? 11.142 -1.789 -13.383 1.00 97.62 83 PHE A O 1
ATOM 659 N N . TYR A 1 84 ? 9.188 -2.877 -13.129 1.00 96.94 84 TYR A N 1
ATOM 660 C CA . TYR A 1 84 ? 8.495 -2.236 -14.252 1.00 96.94 84 TYR A CA 1
ATOM 661 C C . TYR A 1 84 ? 7.572 -1.123 -13.738 1.00 96.94 84 TYR A C 1
ATOM 663 O O . TYR A 1 84 ? 6.342 -1.193 -13.846 1.00 96.94 84 TYR A O 1
ATOM 671 N N . SER A 1 85 ? 8.175 -0.088 -13.152 1.00 96.88 85 SER A N 1
ATOM 672 C CA . SER A 1 85 ? 7.485 0.873 -12.279 1.00 96.88 85 SER A CA 1
ATOM 673 C C . SER A 1 85 ? 6.384 1.658 -12.982 1.00 96.88 85 SER A C 1
ATOM 675 O O . SER A 1 85 ? 5.327 1.866 -12.398 1.00 96.88 85 SER A O 1
ATOM 677 N N . GLU A 1 86 ? 6.572 2.051 -14.241 1.00 97.38 86 GLU A N 1
ATOM 678 C CA . GLU A 1 86 ? 5.558 2.769 -15.019 1.00 97.38 86 GLU A CA 1
ATOM 679 C C . GLU A 1 86 ? 4.285 1.925 -15.194 1.00 97.38 86 GLU A C 1
ATOM 681 O O . GLU A 1 86 ? 3.166 2.408 -15.007 1.00 97.38 86 GLU A O 1
ATOM 686 N N . SER A 1 87 ? 4.450 0.637 -15.515 1.00 97.25 87 SER A N 1
ATOM 687 C CA . SER A 1 87 ? 3.334 -0.302 -15.675 1.00 97.25 87 SER A CA 1
ATOM 688 C C . SER A 1 87 ? 2.653 -0.590 -14.336 1.00 97.25 87 SER A C 1
ATOM 690 O O . SER A 1 87 ? 1.418 -0.599 -14.247 1.00 97.25 87 SER A O 1
ATOM 692 N N . ALA A 1 88 ? 3.449 -0.790 -13.283 1.00 97.44 88 ALA A N 1
ATOM 693 C CA . ALA A 1 88 ? 2.957 -1.018 -11.932 1.00 97.44 88 ALA A CA 1
ATOM 694 C C . ALA A 1 88 ? 2.155 0.188 -11.414 1.00 97.44 88 ALA A C 1
ATOM 696 O O . ALA A 1 88 ? 1.009 0.027 -10.997 1.00 97.44 88 ALA A O 1
ATOM 697 N N . ILE A 1 89 ? 2.695 1.408 -11.512 1.00 96.31 89 ILE A N 1
ATOM 698 C CA . ILE A 1 89 ? 2.019 2.644 -11.086 1.00 96.31 89 ILE A CA 1
ATOM 699 C C . ILE A 1 89 ? 0.724 2.849 -11.874 1.00 96.31 89 ILE A C 1
ATOM 701 O O . ILE A 1 89 ? -0.320 3.098 -11.267 1.00 96.31 89 ILE A O 1
ATOM 705 N N . SER A 1 90 ? 0.743 2.657 -13.199 1.00 96.44 90 SER A N 1
ATOM 706 C CA . SER A 1 90 ? -0.473 2.739 -14.017 1.00 96.44 90 SER A CA 1
ATOM 707 C C . SER A 1 90 ? -1.556 1.770 -13.526 1.00 96.44 90 SER A C 1
ATOM 709 O O . SER A 1 90 ? -2.715 2.157 -13.351 1.00 96.44 90 SER A O 1
ATOM 711 N N . THR A 1 91 ? -1.177 0.527 -13.219 1.00 96.56 91 THR A N 1
ATOM 712 C CA . THR A 1 91 ? -2.088 -0.493 -12.677 1.00 96.56 91 THR A CA 1
ATOM 713 C C . THR A 1 91 ? -2.632 -0.099 -11.303 1.00 96.56 91 THR A C 1
ATOM 715 O O . THR A 1 91 ? -3.826 -0.261 -11.035 1.00 96.56 91 THR A O 1
ATOM 718 N N . LEU A 1 92 ? -1.787 0.447 -10.427 1.00 95.19 92 LEU A N 1
ATOM 719 C CA . LEU A 1 92 ? -2.181 0.883 -9.087 1.00 95.19 92 LEU A CA 1
ATOM 720 C C . LEU A 1 92 ? -3.170 2.053 -9.133 1.00 95.19 92 LEU A C 1
ATOM 722 O O . LEU A 1 92 ? -4.151 2.037 -8.386 1.00 95.19 92 LEU A O 1
ATOM 726 N N . VAL A 1 93 ? -2.977 3.012 -10.044 1.00 93.38 93 VAL A N 1
ATOM 727 C CA . VAL A 1 93 ? -3.929 4.110 -10.287 1.00 93.38 93 VAL A CA 1
ATOM 728 C C . VAL A 1 93 ? -5.251 3.572 -10.841 1.00 93.38 93 VAL A C 1
ATOM 730 O O . VAL A 1 93 ? -6.315 3.883 -10.306 1.00 93.38 93 VAL A O 1
ATOM 733 N N . GLN A 1 94 ? -5.214 2.686 -11.845 1.00 92.94 94 GLN A N 1
ATOM 734 C CA . GLN A 1 94 ? -6.424 2.057 -12.403 1.00 92.94 94 GLN A CA 1
ATOM 735 C C . GLN A 1 94 ? -7.231 1.291 -11.346 1.00 92.94 94 GLN A C 1
ATOM 737 O O . GLN A 1 94 ? -8.462 1.246 -11.400 1.00 92.94 94 GLN A O 1
ATOM 742 N N . ARG A 1 95 ? -6.549 0.703 -10.358 1.00 88.44 95 ARG A N 1
ATOM 743 C CA . ARG A 1 95 ? -7.173 -0.028 -9.247 1.00 88.44 95 ARG A CA 1
ATOM 744 C C . ARG A 1 95 ? -7.492 0.831 -8.026 1.00 88.44 95 ARG A C 1
ATOM 746 O O . ARG A 1 95 ? -7.948 0.283 -7.024 1.00 88.44 95 ARG A O 1
ATOM 753 N N . ASN A 1 96 ? -7.324 2.153 -8.109 1.00 87.06 96 ASN A N 1
ATOM 754 C CA . ASN A 1 96 ? -7.553 3.098 -7.009 1.00 87.06 96 ASN A CA 1
ATOM 755 C C . ASN A 1 96 ? -6.750 2.757 -5.736 1.00 87.06 96 ASN A C 1
ATOM 757 O O . ASN A 1 96 ? -7.213 2.979 -4.617 1.00 87.06 96 ASN A O 1
ATOM 761 N N . LEU A 1 97 ? -5.559 2.177 -5.907 1.00 89.06 97 LEU A N 1
ATOM 762 C CA . LEU A 1 97 ? -4.599 1.911 -4.832 1.00 89.06 97 LEU A CA 1
ATOM 763 C C . LEU A 1 97 ? -3.575 3.047 -4.687 1.00 89.06 97 LEU A C 1
ATOM 765 O O . LEU A 1 97 ? -2.999 3.210 -3.615 1.00 89.06 97 LEU A O 1
ATOM 769 N N . LEU A 1 98 ? -3.399 3.856 -5.733 1.00 88.88 98 LEU A N 1
ATOM 770 C CA . LEU A 1 98 ? -2.642 5.109 -5.739 1.00 88.88 98 LEU A CA 1
ATOM 771 C C . LEU A 1 98 ? -3.523 6.251 -6.265 1.00 88.88 98 LEU A C 1
ATOM 773 O O . LEU A 1 98 ? -4.440 6.003 -7.052 1.00 88.88 98 LEU A O 1
ATOM 777 N N . GLN A 1 99 ? -3.263 7.475 -5.793 1.00 78.69 99 GLN A N 1
ATOM 778 C CA . GLN A 1 99 ? -3.989 8.704 -6.144 1.00 78.69 99 GLN A CA 1
ATOM 779 C C . GLN A 1 99 ? -3.046 9.770 -6.679 1.00 78.69 99 GLN A C 1
ATOM 781 O O . GLN A 1 99 ? -1.918 9.845 -6.142 1.00 78.69 99 GLN A O 1
#